Protein AF-A0AAW1PLE4-F1 (afdb_monomer_lite)

Organism: NCBI:txid706552

Structure (mmCIF, N/CA/C/O backbone):
data_AF-A0AAW1PLE4-F1
#
_entry.id   AF-A0AAW1PLE4-F1
#
loop_
_atom_site.group_PDB
_atom_site.id
_atom_site.type_symbol
_atom_site.label_atom_id
_atom_site.label_alt_id
_atom_site.label_comp_id
_atom_site.label_asym_id
_atom_site.label_entity_id
_atom_site.label_seq_id
_atom_site.pdbx_PDB_ins_code
_atom_site.Cartn_x
_atom_site.Cartn_y
_atom_site.Cartn_z
_atom_site.occupancy
_atom_site.B_iso_or_equiv
_atom_site.auth_seq_id
_atom_site.auth_comp_id
_atom_site.auth_asym_id
_atom_site.auth_atom_id
_atom_site.pdbx_PDB_model_num
ATOM 1 N N . MET A 1 1 ? -19.837 -5.670 -1.083 1.00 27.91 1 MET A N 1
ATOM 2 C CA . MET A 1 1 ? -19.516 -5.967 0.329 1.00 27.91 1 MET A CA 1
ATOM 3 C C . MET A 1 1 ? -19.414 -4.628 1.056 1.00 27.91 1 MET A C 1
ATOM 5 O O . MET A 1 1 ? -18.410 -3.944 0.921 1.00 27.91 1 MET A O 1
ATOM 9 N N . GLU A 1 2 ? -20.512 -4.164 1.661 1.00 20.12 2 GLU A N 1
ATOM 10 C CA . GLU A 1 2 ? -20.576 -2.850 2.321 1.00 20.12 2 GLU A CA 1
ATOM 11 C C . GLU A 1 2 ? -19.836 -2.882 3.664 1.00 20.12 2 GLU A C 1
ATOM 13 O O . GLU A 1 2 ? -20.238 -3.594 4.582 1.00 20.12 2 GLU A O 1
ATOM 18 N N . ALA A 1 3 ? -18.775 -2.087 3.798 1.00 21.95 3 ALA A N 1
ATOM 19 C CA . ALA A 1 3 ? -18.146 -1.829 5.086 1.00 21.95 3 ALA A CA 1
ATOM 20 C C . ALA A 1 3 ? -19.035 -0.869 5.896 1.00 21.95 3 ALA A C 1
ATOM 22 O O . ALA A 1 3 ? -19.091 0.331 5.619 1.00 21.95 3 ALA A O 1
ATOM 23 N N . ARG A 1 4 ? -19.755 -1.391 6.895 1.00 21.06 4 ARG A N 1
ATOM 24 C CA . ARG A 1 4 ? -20.537 -0.575 7.836 1.00 21.06 4 ARG A CA 1
ATOM 25 C C . ARG A 1 4 ? -19.616 0.022 8.898 1.00 21.06 4 ARG A C 1
ATOM 27 O O . ARG A 1 4 ? -19.254 -0.634 9.871 1.00 21.06 4 ARG A O 1
ATOM 34 N N . LEU A 1 5 ? -19.268 1.295 8.732 1.00 28.80 5 LEU A N 1
ATOM 35 C CA . LEU A 1 5 ? -18.570 2.075 9.750 1.00 28.80 5 LEU A CA 1
ATOM 36 C C . LEU A 1 5 ? -19.570 2.472 10.854 1.00 28.80 5 LEU A C 1
ATOM 38 O O . LEU A 1 5 ? -20.427 3.331 10.660 1.00 28.80 5 LEU A O 1
ATOM 42 N N . CYS A 1 6 ? -19.503 1.815 12.014 1.00 23.98 6 CYS A N 1
ATOM 43 C CA . CYS A 1 6 ? -20.346 2.136 13.169 1.00 23.98 6 CYS A CA 1
ATOM 44 C C . CYS A 1 6 ? -19.826 3.409 13.864 1.00 23.98 6 CYS A C 1
ATOM 46 O O . CYS A 1 6 ? -18.932 3.353 14.708 1.00 23.98 6 CYS A O 1
ATOM 48 N N . CYS A 1 7 ? -20.368 4.569 13.490 1.00 28.14 7 CYS A N 1
ATOM 49 C CA . CYS A 1 7 ? -20.088 5.855 14.129 1.00 28.14 7 CYS A CA 1
ATOM 50 C C . CYS A 1 7 ? -20.817 5.949 15.481 1.00 28.14 7 CYS A C 1
ATOM 52 O O . CYS A 1 7 ? -22.035 6.107 15.516 1.00 28.14 7 CYS A O 1
ATOM 54 N N . ARG A 1 8 ? -20.089 5.885 16.602 1.00 28.03 8 ARG A N 1
ATOM 55 C CA . ARG A 1 8 ? -20.586 6.364 17.904 1.00 28.03 8 ARG A CA 1
ATOM 56 C C . ARG A 1 8 ? -19.949 7.723 18.199 1.00 28.03 8 ARG A C 1
ATOM 58 O O . ARG A 1 8 ? -18.732 7.807 18.326 1.00 28.03 8 ARG A O 1
ATOM 65 N N . SER A 1 9 ? -20.772 8.767 18.265 1.00 29.41 9 SER A N 1
ATOM 66 C CA . SER A 1 9 ? -20.378 10.145 18.594 1.00 29.41 9 SER A CA 1
ATOM 67 C C . SER A 1 9 ? -19.861 10.264 20.037 1.00 29.41 9 SER A C 1
ATOM 69 O O . SER A 1 9 ? -20.463 9.640 20.914 1.00 29.41 9 SER A O 1
ATOM 71 N N . PRO A 1 10 ? -18.833 11.084 20.336 1.00 37.97 10 PRO A N 1
ATOM 72 C CA . PRO A 1 10 ? -18.504 11.444 21.708 1.00 37.97 10 PRO A CA 1
ATOM 73 C C . PRO A 1 10 ? -19.219 12.735 22.145 1.00 37.97 10 PRO A C 1
ATOM 75 O O . PRO A 1 10 ? -19.424 13.669 21.369 1.00 37.97 10 PRO A O 1
ATOM 78 N N . GLU A 1 11 ? -19.633 12.750 23.410 1.00 37.38 11 GLU A N 1
ATOM 79 C CA . GLU A 1 11 ? -20.350 13.827 24.096 1.00 37.38 11 GLU A CA 1
ATOM 80 C C . GLU A 1 11 ? -19.559 15.147 24.165 1.00 37.38 11 GLU A C 1
ATOM 82 O O . GLU A 1 11 ? -18.360 15.177 24.441 1.00 37.38 11 GLU A O 1
ATOM 87 N N . ARG A 1 12 ? -20.278 16.265 23.986 1.00 35.25 12 ARG A N 1
ATOM 88 C CA . ARG A 1 12 ? -19.790 17.643 24.169 1.00 35.25 12 ARG A CA 1
ATOM 89 C C . ARG A 1 12 ? -19.273 17.875 25.597 1.00 35.25 12 ARG A C 1
ATOM 91 O O . ARG A 1 12 ? -20.051 17.783 26.546 1.00 35.25 12 ARG A O 1
ATOM 98 N N . ARG A 1 13 ? -18.039 18.372 25.748 1.00 34.81 13 ARG A N 1
ATOM 99 C CA . ARG A 1 13 ? -17.618 19.161 26.925 1.00 34.81 13 ARG A CA 1
ATOM 100 C C . ARG A 1 13 ? -17.331 20.611 26.527 1.00 34.81 13 ARG A C 1
ATOM 102 O O . ARG A 1 13 ? -16.750 20.877 25.483 1.00 34.81 13 ARG A O 1
ATOM 109 N N . ARG A 1 14 ? -17.833 21.5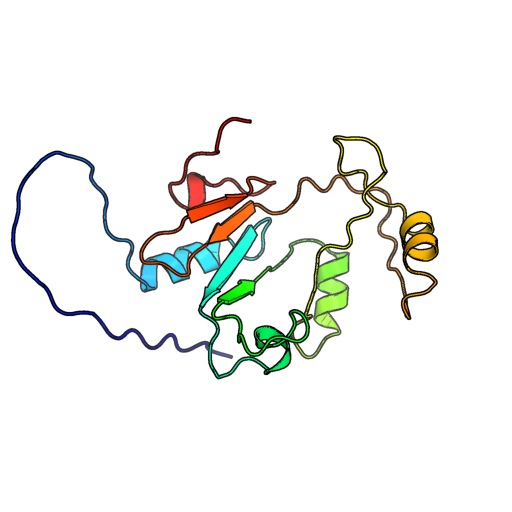40 27.347 1.00 39.62 14 ARG A N 1
ATOM 110 C CA . ARG A 1 14 ? -17.796 23.002 27.167 1.00 39.62 14 ARG A CA 1
ATOM 111 C C . ARG A 1 14 ? -16.499 23.604 27.730 1.00 39.62 14 ARG A C 1
ATOM 113 O O . ARG A 1 14 ? -16.110 23.223 28.828 1.00 39.62 14 ARG A O 1
ATOM 120 N N . GLY A 1 15 ? -15.987 24.650 27.069 1.00 32.84 15 GLY A N 1
ATOM 121 C CA . GLY A 1 15 ? -15.371 25.821 27.722 1.00 32.84 15 GLY A CA 1
ATOM 122 C C . GLY A 1 15 ? -13.911 26.148 27.367 1.00 32.84 15 GLY A C 1
ATOM 123 O O . GLY A 1 15 ? -13.027 25.360 27.674 1.00 32.84 15 GLY A O 1
ATOM 124 N N . GLY A 1 16 ? -13.674 27.358 26.826 1.00 30.72 16 GLY A N 1
ATOM 125 C CA . GL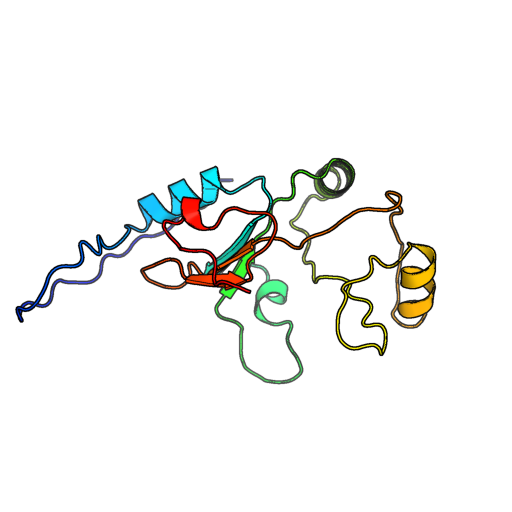Y A 1 16 ? -12.366 28.047 26.819 1.00 30.72 16 GLY A CA 1
ATOM 126 C C . GLY A 1 16 ? -11.982 28.729 25.493 1.00 30.72 16 GLY A C 1
ATOM 127 O O . GLY A 1 16 ? -11.646 28.050 24.535 1.00 30.72 16 GLY A O 1
ATOM 128 N N . HIS A 1 17 ? -12.031 30.067 25.430 1.00 35.69 17 HIS A N 1
ATOM 129 C CA . HIS A 1 17 ? -11.585 30.903 24.297 1.00 35.69 17 HIS A CA 1
ATOM 130 C C . HIS A 1 17 ? -10.048 30.956 24.168 1.00 35.69 17 HIS A C 1
ATOM 132 O O . HIS A 1 17 ? -9.403 31.177 25.189 1.00 35.69 17 HIS A O 1
ATOM 138 N N . HIS A 1 18 ? -9.498 30.903 22.941 1.00 32.78 18 HIS A N 1
ATOM 139 C CA . HIS A 1 18 ? -8.669 31.956 22.299 1.00 32.78 18 HIS A CA 1
ATOM 140 C C . HIS A 1 18 ? -8.131 31.517 20.911 1.00 32.78 18 HIS A C 1
ATOM 142 O O . HIS A 1 18 ? -7.550 30.448 20.772 1.00 32.78 18 HIS A O 1
ATOM 148 N N . SER A 1 19 ? -8.242 32.438 19.942 1.00 32.44 19 SER A N 1
ATOM 149 C CA . SER A 1 19 ? -7.495 32.573 18.672 1.00 32.44 19 SER A CA 1
ATOM 150 C C . SER A 1 19 ? -7.829 31.678 17.459 1.00 32.44 19 SER A C 1
ATOM 152 O O . SER A 1 19 ? -7.847 30.453 17.508 1.00 32.44 19 SER A O 1
ATOM 154 N N . ASN A 1 20 ? -8.050 32.359 16.328 1.00 34.06 20 ASN A N 1
ATOM 155 C CA . ASN A 1 20 ? -8.414 31.850 15.007 1.00 34.06 20 ASN A CA 1
ATOM 156 C C . ASN A 1 20 ? -7.380 30.876 14.415 1.00 34.06 20 ASN A C 1
ATOM 158 O O . ASN A 1 20 ? -6.338 31.294 13.914 1.00 34.06 20 ASN A O 1
ATOM 162 N N . ARG A 1 21 ? -7.763 29.604 14.301 1.00 36.75 21 ARG A N 1
ATOM 163 C CA . ARG A 1 21 ? -7.616 28.827 13.062 1.00 36.75 21 ARG A CA 1
ATOM 164 C C . ARG A 1 21 ? -8.924 28.076 12.865 1.00 36.75 21 ARG A C 1
ATOM 166 O O . ARG A 1 21 ? -9.398 27.425 13.791 1.00 36.75 21 ARG A O 1
ATOM 173 N N . HIS A 1 22 ? -9.525 28.194 11.685 1.00 34.88 22 HIS A N 1
ATOM 174 C CA . HIS A 1 22 ? -10.688 27.404 11.284 1.00 34.88 22 HIS A CA 1
ATOM 175 C C . HIS A 1 22 ? -10.283 25.926 11.131 1.00 34.88 22 HIS A C 1
ATOM 177 O O . HIS A 1 22 ? -10.199 25.400 10.027 1.00 34.88 22 HIS A O 1
ATOM 183 N N . ILE A 1 23 ? -10.003 25.252 12.245 1.00 40.22 23 ILE A N 1
ATOM 184 C CA . ILE A 1 23 ? -9.818 23.806 12.306 1.00 40.22 23 ILE A CA 1
ATOM 185 C C . ILE A 1 23 ? -11.224 23.224 12.419 1.00 40.22 23 ILE A C 1
ATOM 187 O O . ILE A 1 23 ? -11.800 23.082 13.497 1.00 40.22 23 ILE A O 1
ATOM 191 N N . SER A 1 24 ? -11.847 23.024 11.259 1.00 40.53 24 SER A N 1
ATOM 192 C CA . SER A 1 24 ? -13.101 22.279 11.193 1.00 40.53 24 SER A CA 1
ATOM 193 C C . SER A 1 24 ? -12.778 20.806 11.423 1.00 40.53 24 SER A C 1
ATOM 195 O O . SER A 1 24 ? -12.177 20.174 10.560 1.00 40.53 24 SER A O 1
ATOM 197 N N . CYS A 1 25 ? -13.153 20.288 12.596 1.00 41.09 25 CYS A N 1
ATOM 198 C CA . CYS A 1 25 ? -13.109 18.861 12.906 1.00 41.09 25 CYS A CA 1
ATOM 199 C C . CYS A 1 25 ? -13.770 18.094 11.748 1.00 41.09 25 CYS A C 1
ATOM 201 O O . CYS A 1 25 ? -14.951 18.304 11.450 1.00 41.09 25 CYS A O 1
ATOM 203 N N . ILE A 1 26 ? -12.986 17.279 11.038 1.00 59.66 26 ILE A N 1
ATOM 204 C CA . ILE A 1 26 ? -13.459 16.529 9.875 1.00 59.66 26 ILE A CA 1
ATOM 205 C C . ILE A 1 26 ? -14.291 15.361 10.403 1.00 59.66 26 ILE A C 1
ATOM 207 O O . ILE A 1 26 ? -13.818 14.550 11.196 1.00 59.66 26 ILE A O 1
ATOM 211 N N . SER A 1 27 ? -15.555 15.269 9.990 1.00 67.62 27 SER A N 1
ATOM 212 C CA . SER A 1 27 ? -16.406 14.174 10.452 1.00 67.62 27 SER A CA 1
ATOM 213 C C . SER A 1 27 ? -15.925 12.828 9.891 1.00 67.62 27 SER A C 1
ATOM 215 O O . SER A 1 27 ? -15.298 12.753 8.832 1.00 67.62 27 SER A O 1
ATOM 217 N N . SER A 1 28 ? -16.277 11.721 10.546 1.00 69.19 28 SER A N 1
ATOM 218 C CA . SER A 1 28 ? -15.952 10.376 10.046 1.00 69.19 28 SER A CA 1
ATOM 219 C C . SER A 1 28 ? -16.538 10.083 8.655 1.00 69.19 28 SER A C 1
ATOM 221 O O . SER A 1 28 ? -15.938 9.342 7.876 1.00 69.19 28 SER A O 1
ATOM 223 N N . ALA A 1 29 ? -17.681 10.689 8.312 1.00 71.50 29 ALA A N 1
ATOM 224 C CA . ALA A 1 29 ? -18.276 10.599 6.979 1.00 71.50 29 ALA A CA 1
ATOM 225 C C . ALA A 1 29 ? -17.438 11.345 5.926 1.00 71.50 29 ALA A C 1
ATOM 227 O O . ALA A 1 29 ? -17.305 10.880 4.794 1.00 71.50 29 ALA A O 1
ATOM 228 N N . ASP A 1 30 ? -16.830 12.470 6.297 1.00 80.88 30 ASP A N 1
ATOM 229 C CA . ASP A 1 30 ? -15.944 13.242 5.422 1.00 80.88 30 ASP A CA 1
ATOM 230 C C . ASP A 1 30 ? -14.627 12.508 5.177 1.00 80.88 30 ASP A C 1
ATOM 232 O O . ASP A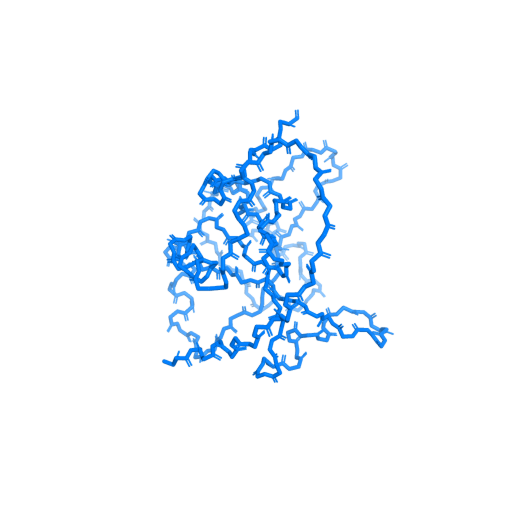 1 30 ? -14.182 12.424 4.034 1.00 80.88 30 ASP A O 1
ATOM 236 N N . LEU A 1 31 ? -14.058 11.887 6.215 1.00 82.25 31 LEU A N 1
ATOM 237 C CA . LEU A 1 31 ? -12.880 11.025 6.091 1.00 82.25 31 LEU A CA 1
ATOM 238 C C . LEU A 1 31 ? -13.135 9.848 5.143 1.00 82.25 31 LEU A C 1
ATOM 240 O O . LEU A 1 31 ? -12.300 9.548 4.294 1.00 82.25 31 LEU A O 1
ATOM 244 N N . PHE A 1 32 ? -14.306 9.212 5.231 1.00 84.19 32 PHE A N 1
ATOM 245 C CA . PHE A 1 32 ? -14.678 8.147 4.299 1.00 84.19 32 PHE A CA 1
ATOM 246 C C . PHE A 1 32 ? -14.786 8.651 2.852 1.00 84.19 32 PHE A C 1
ATOM 248 O O . PHE A 1 32 ? -14.308 7.988 1.929 1.00 84.19 32 PHE A O 1
ATOM 255 N N . ARG A 1 33 ? -15.373 9.838 2.638 1.00 87.31 33 ARG A N 1
ATOM 256 C CA . ARG A 1 33 ? -15.448 10.463 1.307 1.00 87.31 33 ARG A CA 1
ATOM 257 C C . ARG A 1 33 ? -14.061 10.758 0.740 1.00 87.31 33 ARG A C 1
ATOM 259 O O . ARG A 1 33 ? -13.812 10.412 -0.412 1.00 87.31 33 ARG A O 1
ATOM 266 N N . LEU A 1 34 ? -13.164 11.320 1.549 1.00 87.69 34 LEU A N 1
ATOM 267 C CA . LEU A 1 34 ? -11.775 11.579 1.162 1.00 87.69 34 LEU A CA 1
ATOM 268 C C . LEU A 1 34 ? -11.038 10.283 0.814 1.00 87.69 34 LEU A C 1
ATOM 270 O O . LEU A 1 34 ? -10.423 10.191 -0.245 1.00 87.69 34 LEU A O 1
ATOM 274 N N . ALA A 1 35 ? -11.169 9.243 1.641 1.00 88.62 35 ALA A N 1
ATOM 275 C CA . ALA A 1 35 ? -10.561 7.940 1.378 1.00 88.62 35 ALA A CA 1
ATOM 276 C C . ALA A 1 35 ? -11.043 7.332 0.048 1.00 88.62 35 ALA A C 1
ATOM 278 O O . ALA A 1 35 ? -10.240 6.814 -0.726 1.00 88.62 35 ALA A O 1
ATOM 279 N N . ARG A 1 36 ? -12.344 7.441 -0.251 1.00 89.56 36 ARG A N 1
ATOM 280 C CA . ARG A 1 36 ? -12.935 6.973 -1.515 1.00 89.56 36 ARG A CA 1
ATOM 281 C C . ARG A 1 36 ? -12.506 7.804 -2.729 1.00 89.56 36 ARG A C 1
ATOM 283 O O . ARG A 1 36 ? -12.531 7.290 -3.837 1.00 89.56 36 ARG A O 1
ATOM 290 N N . GLN A 1 37 ? -12.147 9.072 -2.549 1.00 90.25 37 GLN A N 1
ATOM 291 C CA . GLN A 1 37 ? -11.602 9.906 -3.626 1.00 90.25 37 GLN A CA 1
ATOM 292 C C . GLN A 1 37 ? -10.114 9.629 -3.867 1.00 90.25 37 GLN A C 1
ATOM 294 O O . GLN A 1 37 ? -9.662 9.652 -5.010 1.00 90.25 37 GLN A O 1
ATOM 299 N N . ALA A 1 38 ? -9.367 9.334 -2.803 1.00 90.62 38 ALA A N 1
ATOM 300 C CA . ALA A 1 38 ? -7.945 9.011 -2.865 1.00 90.62 38 ALA A CA 1
ATOM 301 C C . ALA A 1 38 ? -7.664 7.613 -3.447 1.00 90.62 38 ALA A C 1
ATOM 303 O O . ALA A 1 38 ? -6.577 7.371 -3.976 1.00 90.62 38 ALA A O 1
ATOM 304 N N . LEU A 1 39 ? -8.622 6.684 -3.337 1.00 90.50 39 LEU A N 1
ATOM 305 C CA . LEU A 1 39 ? -8.500 5.297 -3.786 1.00 90.50 39 LEU A CA 1
ATOM 306 C C . LEU A 1 39 ? -9.476 4.990 -4.941 1.00 90.50 39 LEU A C 1
ATOM 308 O O . LEU A 1 39 ? -10.665 5.266 -4.802 1.00 90.50 39 LEU A O 1
ATOM 312 N N . PRO A 1 40 ? -9.034 4.357 -6.048 1.00 90.94 40 PRO A N 1
ATOM 313 C CA . PRO A 1 40 ? -7.664 3.937 -6.353 1.00 90.94 40 PRO A CA 1
ATOM 314 C C . PRO A 1 40 ? -6.711 5.124 -6.532 1.00 90.94 40 PRO A C 1
ATOM 316 O O . PRO A 1 40 ? -7.122 6.182 -7.010 1.00 90.94 40 PRO A O 1
ATOM 319 N N . GLY A 1 41 ? -5.425 4.955 -6.221 1.00 89.50 41 GLY A N 1
ATOM 320 C CA . GLY A 1 41 ? -4.462 6.045 -6.366 1.00 89.50 41 GLY A CA 1
ATOM 321 C C . GLY A 1 41 ? -3.108 5.840 -5.682 1.00 89.50 41 GLY A C 1
ATOM 322 O O . GLY A 1 41 ? -2.828 4.769 -5.136 1.00 89.50 41 GLY A O 1
ATOM 323 N N . PRO A 1 42 ? -2.245 6.870 -5.720 1.00 91.94 42 PRO A N 1
ATOM 324 C CA . PRO A 1 42 ? -0.901 6.862 -5.140 1.00 91.94 42 PRO A CA 1
ATOM 325 C C . PRO A 1 42 ? -0.899 7.085 -3.615 1.00 91.94 42 PRO A C 1
ATOM 327 O O . PRO A 1 42 ? 0.027 7.686 -3.076 1.00 91.94 42 PRO A O 1
ATOM 330 N N . PHE A 1 43 ? -1.917 6.593 -2.907 1.00 92.94 43 PHE A N 1
ATOM 331 C CA . PHE A 1 43 ? -2.073 6.778 -1.466 1.00 92.94 43 PHE A CA 1
ATOM 332 C C . PHE A 1 43 ? -2.038 5.446 -0.715 1.00 92.94 43 PHE A C 1
ATOM 334 O O . PHE A 1 43 ? -2.549 4.428 -1.187 1.00 92.94 43 PHE A O 1
ATOM 341 N N . THR A 1 44 ? -1.459 5.479 0.482 1.00 93.06 44 THR A N 1
ATOM 342 C CA . THR A 1 44 ? -1.616 4.451 1.512 1.00 93.06 44 THR A CA 1
ATOM 343 C C . THR A 1 44 ? -2.283 5.098 2.720 1.00 93.06 44 THR A C 1
ATOM 345 O O . THR A 1 44 ? -1.740 6.038 3.296 1.00 93.06 44 THR A O 1
ATOM 348 N N . LEU A 1 45 ? -3.449 4.597 3.118 1.00 93.69 45 LEU A N 1
ATOM 349 C CA . LEU A 1 45 ? -4.224 5.139 4.234 1.00 93.69 45 LEU A CA 1
ATOM 350 C C . LEU A 1 45 ? -4.072 4.232 5.454 1.00 93.69 45 LEU A C 1
ATOM 352 O O . LEU A 1 45 ? -4.381 3.043 5.376 1.00 93.69 45 LEU A O 1
ATOM 356 N N . ILE A 1 46 ? -3.603 4.769 6.578 1.00 91.69 46 ILE A N 1
ATOM 357 C CA . ILE A 1 46 ? -3.545 4.033 7.845 1.00 91.69 46 ILE A CA 1
ATOM 358 C C . ILE A 1 46 ? -4.882 4.225 8.555 1.00 91.69 46 ILE A C 1
ATOM 360 O O . ILE A 1 46 ? -5.251 5.335 8.928 1.00 91.69 46 ILE A O 1
ATOM 364 N N . LEU A 1 47 ? -5.616 3.131 8.737 1.00 90.19 47 LEU A N 1
ATOM 365 C CA . LEU A 1 47 ? -6.935 3.110 9.363 1.00 90.19 47 LEU A CA 1
ATOM 366 C C . LEU A 1 47 ? -6.906 2.287 10.647 1.00 90.19 47 LEU A C 1
ATOM 368 O O . LEU A 1 47 ? -6.045 1.426 10.835 1.00 90.19 47 LEU A O 1
ATOM 372 N N . ARG A 1 48 ? -7.877 2.512 11.539 1.00 87.25 48 ARG A N 1
ATOM 373 C CA . ARG A 1 48 ? -8.057 1.649 12.715 1.00 87.25 48 ARG A CA 1
ATOM 374 C C . ARG A 1 48 ? -8.458 0.245 12.269 1.00 87.25 48 ARG A C 1
ATOM 376 O O . ARG A 1 48 ? -9.358 0.078 11.451 1.00 87.25 48 ARG A O 1
ATOM 383 N N . ALA A 1 49 ? -7.802 -0.762 12.836 1.00 83.31 49 ALA A N 1
ATOM 384 C CA . ALA A 1 49 ? -8.093 -2.151 12.522 1.00 83.31 49 ALA A CA 1
ATOM 385 C C . ALA A 1 49 ? -9.465 -2.556 13.091 1.00 83.31 49 ALA A C 1
ATOM 387 O O . ALA A 1 49 ? -9.741 -2.367 14.280 1.00 83.31 49 ALA A O 1
ATOM 388 N N . SER A 1 50 ? -10.315 -3.129 12.237 1.00 81.88 50 SER A N 1
ATOM 389 C CA . SER A 1 50 ? -11.570 -3.769 12.643 1.00 81.88 50 SER A CA 1
ATOM 390 C C . SER A 1 50 ? -11.302 -5.167 13.208 1.00 81.88 50 SER A C 1
ATOM 392 O O . SER A 1 50 ? -10.333 -5.824 12.832 1.00 81.88 50 SER A O 1
ATOM 394 N N . LYS A 1 51 ? -12.201 -5.657 14.070 1.00 76.44 51 LYS A N 1
ATOM 395 C CA . LYS A 1 51 ? -12.199 -7.057 14.533 1.00 76.44 51 LYS A CA 1
ATOM 396 C C . LYS A 1 51 ? -12.532 -8.058 13.419 1.00 76.44 51 LYS A C 1
ATOM 398 O O . LYS A 1 51 ? -12.295 -9.245 13.600 1.00 76.44 51 LYS A O 1
ATOM 403 N N . GLU A 1 52 ? -13.092 -7.584 12.309 1.00 80.12 52 GLU A N 1
ATOM 404 C CA . GLU A 1 52 ? -13.424 -8.391 11.128 1.00 80.12 52 GLU A CA 1
ATOM 405 C C . GLU A 1 52 ? -12.197 -8.709 10.266 1.00 80.12 52 GLU A C 1
ATOM 407 O O . GLU A 1 52 ? -12.258 -9.587 9.409 1.00 80.12 52 GLU A O 1
ATOM 412 N N . LEU A 1 53 ? -11.075 -8.011 10.480 1.00 77.81 53 LEU A N 1
ATOM 413 C CA . LEU A 1 53 ? -9.846 -8.302 9.754 1.00 77.81 53 LEU A CA 1
ATOM 414 C C . LEU A 1 53 ? -9.246 -9.637 10.222 1.00 77.81 53 LEU A C 1
ATOM 416 O O . LEU A 1 53 ? -9.268 -9.933 11.422 1.00 77.81 53 LEU A O 1
ATOM 420 N N . PRO A 1 54 ? -8.647 -10.421 9.306 1.00 77.31 54 PRO A N 1
ATOM 421 C CA . PRO A 1 54 ? -7.889 -11.606 9.676 1.00 77.31 54 PRO A CA 1
ATOM 422 C C . PRO A 1 54 ? -6.824 -11.268 10.721 1.00 77.31 54 PRO A C 1
ATOM 424 O O . PRO A 1 54 ? -6.152 -10.237 10.632 1.00 77.31 54 PRO A O 1
ATOM 427 N N . LYS A 1 55 ? -6.639 -12.159 11.701 1.00 75.50 55 LYS A N 1
ATOM 428 C CA . LYS A 1 55 ? -5.666 -11.974 12.793 1.00 75.50 55 LYS A CA 1
ATOM 429 C C . LYS A 1 55 ? -4.258 -11.694 12.264 1.00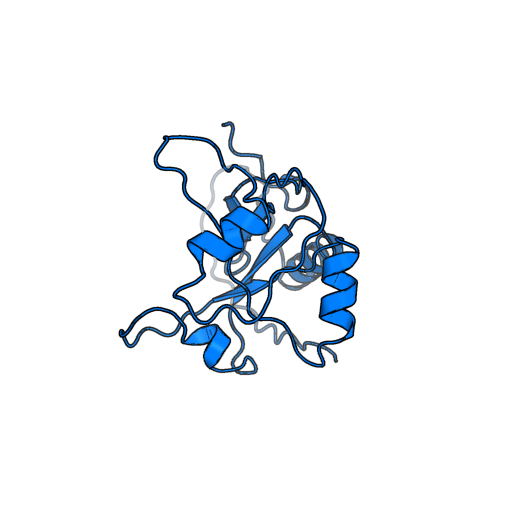 75.50 55 LYS A C 1
ATOM 431 O O . LYS A 1 55 ? -3.545 -10.868 12.821 1.00 75.50 55 LYS A O 1
ATOM 436 N N . GLN A 1 56 ? -3.903 -12.302 11.132 1.00 76.44 56 GLN A N 1
ATOM 437 C CA . GLN A 1 56 ? -2.639 -12.081 10.435 1.00 76.44 56 GLN A CA 1
ATOM 438 C C . GLN A 1 56 ? -2.384 -10.588 10.166 1.00 76.44 56 GLN A C 1
ATOM 440 O O . GLN A 1 56 ? -1.295 -10.099 10.431 1.00 76.44 56 GLN A O 1
ATOM 445 N N . CYS A 1 57 ? -3.387 -9.812 9.748 1.00 71.75 57 CYS A N 1
ATOM 446 C CA . CYS A 1 57 ? -3.218 -8.379 9.478 1.00 71.75 57 CYS A CA 1
ATOM 447 C C . CYS A 1 57 ? -2.883 -7.549 10.735 1.00 71.75 57 CYS A C 1
ATOM 449 O O . CYS A 1 57 ? -2.375 -6.436 10.626 1.00 71.75 57 CYS A O 1
ATOM 451 N N . ILE A 1 58 ? -3.181 -8.078 11.923 1.00 71.12 58 ILE A N 1
ATOM 452 C CA . ILE A 1 58 ? -3.107 -7.392 13.220 1.00 71.12 58 ILE A CA 1
ATOM 453 C C . ILE A 1 58 ? -1.886 -7.868 14.033 1.00 71.12 58 ILE A C 1
ATOM 455 O O . ILE A 1 58 ? -1.321 -7.096 14.814 1.00 71.12 58 ILE A O 1
ATOM 459 N N . ASP A 1 59 ? -1.449 -9.112 13.819 1.00 65.62 59 ASP A N 1
ATOM 460 C CA . ASP A 1 59 ? -0.504 -9.822 14.690 1.00 65.62 59 ASP A CA 1
ATOM 461 C C . ASP A 1 59 ? 0.941 -9.923 14.123 1.00 65.62 59 ASP A C 1
ATOM 463 O O . ASP A 1 59 ? 1.837 -10.408 14.808 1.00 65.62 59 ASP A O 1
ATOM 467 N N . LEU A 1 60 ? 1.217 -9.437 12.904 1.00 55.94 60 LEU A N 1
ATOM 468 C CA . LEU A 1 60 ? 2.466 -9.704 12.153 1.00 55.94 60 LEU A CA 1
ATOM 469 C C . LEU A 1 60 ? 3.707 -8.819 12.456 1.00 55.94 60 LEU A C 1
ATOM 471 O O . LEU A 1 60 ? 4.494 -8.541 11.556 1.00 55.94 60 LEU A O 1
ATOM 475 N N . VAL A 1 61 ? 3.968 -8.401 13.702 1.00 49.06 61 VAL A N 1
ATOM 476 C CA . VAL A 1 61 ? 5.323 -7.915 14.076 1.00 49.06 61 VAL A CA 1
ATOM 477 C C . VAL A 1 61 ? 5.847 -8.628 15.325 1.00 49.06 61 VAL A C 1
ATOM 479 O O . VAL A 1 61 ? 5.402 -8.366 16.438 1.00 49.06 61 VAL A O 1
ATOM 482 N N . SER A 1 62 ? 6.833 -9.502 15.085 1.00 42.81 62 SER A N 1
ATOM 483 C CA . SER A 1 62 ? 7.893 -10.009 15.973 1.00 42.81 62 SER A CA 1
ATOM 484 C C . SER A 1 62 ? 7.546 -10.278 17.436 1.00 42.81 62 SER A C 1
ATOM 486 O O . SER A 1 62 ? 7.733 -9.404 18.279 1.00 42.81 62 SER A O 1
ATOM 488 N N . GLY A 1 63 ? 7.181 -11.526 17.758 1.00 50.19 63 GLY A N 1
ATOM 489 C CA . GLY A 1 63 ? 7.520 -12.187 19.034 1.00 50.19 63 GLY A CA 1
ATOM 490 C C . GLY A 1 63 ? 7.111 -11.499 20.347 1.00 50.19 63 GLY A C 1
ATOM 491 O O . GLY A 1 63 ? 7.542 -11.922 21.416 1.00 50.19 63 GLY A O 1
ATOM 492 N N . LYS A 1 64 ? 6.300 -10.440 20.302 1.00 46.94 64 LYS A N 1
ATOM 493 C CA . LYS A 1 64 ? 5.857 -9.652 21.453 1.00 46.94 64 LYS A CA 1
ATOM 494 C C . LYS A 1 64 ? 4.348 -9.500 21.390 1.00 46.94 64 LYS A C 1
ATOM 496 O O . LYS A 1 64 ? 3.789 -9.142 20.360 1.00 46.94 64 LYS A O 1
ATOM 501 N N . SER A 1 65 ? 3.704 -9.720 22.532 1.00 48.88 65 SER A N 1
ATOM 502 C CA . SER A 1 65 ? 2.258 -9.669 22.787 1.00 48.88 65 SER A CA 1
ATOM 503 C C . SER A 1 65 ? 1.604 -8.285 22.587 1.00 48.88 65 SER A C 1
ATOM 505 O O . SER A 1 65 ? 0.834 -7.839 23.438 1.00 48.88 65 SER A O 1
ATOM 507 N N . LYS A 1 66 ? 1.894 -7.558 21.502 1.00 54.31 66 LYS A N 1
ATOM 508 C CA . LYS A 1 66 ? 1.267 -6.269 21.177 1.00 54.31 66 LYS A CA 1
ATOM 509 C C . LYS A 1 66 ? 0.593 -6.330 19.808 1.00 54.31 66 LYS A C 1
ATOM 511 O O . LYS A 1 66 ? 1.225 -6.135 18.778 1.00 54.31 66 LYS A O 1
ATOM 516 N N . LYS A 1 67 ? -0.724 -6.547 19.833 1.00 59.47 67 LYS A N 1
ATOM 517 C CA . LYS A 1 67 ? -1.612 -6.446 18.665 1.00 59.47 67 LYS A CA 1
ATOM 518 C C . LYS A 1 67 ? -1.534 -5.039 18.069 1.00 59.47 67 LYS A C 1
ATOM 520 O O . LYS A 1 67 ? -1.720 -4.060 18.802 1.00 59.47 67 LYS A O 1
ATOM 525 N N . ARG A 1 68 ? -1.291 -4.914 16.760 1.00 65.44 68 ARG A N 1
ATOM 526 C CA . ARG A 1 68 ? -1.356 -3.614 16.069 1.00 65.44 68 ARG A CA 1
ATOM 527 C C . ARG A 1 68 ? -2.805 -3.128 16.078 1.00 65.44 68 ARG A C 1
ATOM 529 O O . ARG A 1 68 ? -3.729 -3.899 15.873 1.00 65.44 68 ARG A O 1
ATOM 536 N N . ARG A 1 69 ? -3.033 -1.842 16.348 1.00 77.88 69 ARG A N 1
ATOM 537 C CA . ARG A 1 69 ? -4.395 -1.263 16.394 1.00 77.88 69 ARG A CA 1
ATOM 538 C C . ARG A 1 69 ? -4.803 -0.605 15.072 1.00 77.88 69 ARG A C 1
ATOM 540 O O . ARG A 1 69 ? -5.908 -0.075 14.973 1.00 77.88 69 ARG A O 1
ATOM 547 N N . SER A 1 70 ? -3.924 -0.640 14.074 1.00 86.25 70 SER A N 1
ATOM 548 C CA . SER A 1 70 ? -4.105 -0.007 12.773 1.00 86.25 70 SER A CA 1
ATOM 549 C C . SER A 1 70 ? -3.577 -0.876 11.633 1.00 86.25 70 SER A C 1
ATOM 551 O O . SER A 1 70 ? -2.737 -1.753 11.844 1.00 86.25 70 SER A O 1
ATOM 553 N N . VAL A 1 71 ? -4.092 -0.627 10.431 1.00 87.31 71 VAL A N 1
ATOM 554 C CA . VAL A 1 71 ? -3.732 -1.306 9.184 1.00 87.31 71 VAL A CA 1
ATOM 555 C C . VAL A 1 71 ? -3.555 -0.271 8.074 1.00 87.31 71 VAL A C 1
ATOM 557 O O . VAL A 1 71 ? -4.312 0.694 8.001 1.00 87.31 71 VAL A O 1
ATOM 560 N N . GLY A 1 72 ? -2.550 -0.462 7.219 1.00 89.31 72 GLY A N 1
ATOM 561 C CA . GLY A 1 72 ? -2.378 0.332 6.004 1.00 89.31 72 GLY A CA 1
ATOM 562 C C . GLY A 1 72 ? -3.179 -0.272 4.853 1.00 89.31 72 GLY A C 1
ATOM 563 O O . GLY A 1 72 ? -3.036 -1.459 4.571 1.00 89.31 72 GLY A O 1
ATOM 564 N N . ILE A 1 73 ? -4.001 0.532 4.184 1.00 90.38 73 ILE A N 1
ATOM 565 C CA . ILE A 1 73 ? -4.771 0.139 3.001 1.00 90.38 73 ILE A CA 1
ATOM 566 C C . ILE A 1 73 ? -4.248 0.899 1.786 1.00 90.38 73 ILE A C 1
ATOM 568 O O . ILE A 1 73 ? -4.059 2.115 1.835 1.00 90.38 73 ILE A O 1
ATOM 572 N N . ARG A 1 74 ? -4.038 0.180 0.682 1.00 91.00 74 ARG A N 1
ATOM 573 C CA . ARG A 1 74 ? -3.602 0.728 -0.606 1.00 91.00 74 ARG A CA 1
ATOM 574 C C . ARG A 1 74 ? -4.414 0.097 -1.734 1.00 91.00 74 ARG A C 1
ATOM 576 O O . ARG A 1 74 ? -4.630 -1.109 -1.728 1.00 91.00 74 ARG A O 1
ATOM 583 N N . MET A 1 75 ? -4.806 0.906 -2.719 1.00 91.81 75 MET A N 1
ATOM 584 C CA . MET A 1 75 ? -5.482 0.452 -3.940 1.00 91.81 75 MET A CA 1
ATOM 585 C C . MET A 1 75 ? -4.745 1.024 -5.168 1.00 91.81 75 MET A C 1
ATOM 587 O O . MET A 1 75 ? -5.040 2.138 -5.605 1.00 91.81 75 MET A O 1
ATOM 591 N N . PRO A 1 76 ? -3.711 0.327 -5.673 1.00 89.06 76 PRO A N 1
ATOM 592 C CA . PRO A 1 76 ? -2.812 0.856 -6.700 1.00 89.06 76 PRO A CA 1
ATOM 593 C C . PRO A 1 76 ? -3.470 0.885 -8.087 1.00 89.06 76 PRO A C 1
ATOM 595 O O . PRO A 1 76 ? -4.086 -0.091 -8.483 1.00 89.06 76 PRO A O 1
ATOM 598 N N . LYS A 1 77 ? -3.270 1.949 -8.878 1.00 87.38 77 LYS A N 1
ATOM 599 C CA . LYS A 1 77 ? -3.751 2.043 -10.280 1.00 87.38 77 LYS A CA 1
ATOM 600 C C . LYS A 1 77 ? -2.879 1.299 -11.309 1.00 87.38 77 LYS A C 1
ATOM 602 O O . LYS A 1 77 ? -3.075 1.460 -12.508 1.00 87.38 77 LYS A O 1
ATOM 607 N N . HIS A 1 78 ? -1.880 0.544 -10.861 1.00 87.62 78 HIS A N 1
ATOM 608 C CA . HIS A 1 78 ? -0.929 -0.111 -11.752 1.00 87.62 78 HIS A CA 1
ATOM 609 C C . HIS A 1 78 ? -1.552 -1.351 -12.409 1.00 87.62 78 HIS A C 1
ATOM 611 O O . HIS A 1 78 ? -2.060 -2.217 -11.699 1.00 87.62 78 HIS A O 1
ATOM 617 N N . VAL A 1 79 ? -1.493 -1.440 -13.743 1.00 90.44 79 VAL A N 1
ATOM 618 C CA . VAL A 1 79 ? -2.218 -2.454 -14.534 1.00 90.44 79 VAL A CA 1
ATOM 619 C C . VAL A 1 79 ? -1.837 -3.886 -14.168 1.00 90.44 79 VAL A C 1
ATOM 621 O O . VAL A 1 79 ? -2.719 -4.714 -13.972 1.00 90.44 79 VAL A O 1
ATOM 624 N N . ILE A 1 80 ? -0.546 -4.167 -13.970 1.00 89.81 80 ILE A N 1
ATOM 625 C CA . ILE A 1 80 ? -0.082 -5.512 -13.593 1.00 89.81 80 ILE A CA 1
ATOM 626 C C . ILE A 1 80 ? -0.544 -5.848 -12.174 1.00 89.81 80 ILE A C 1
ATOM 628 O O . ILE A 1 80 ? -0.988 -6.957 -11.905 1.00 89.81 80 ILE A O 1
ATOM 632 N N . THR A 1 81 ? -0.498 -4.878 -11.257 1.00 89.06 81 THR A N 1
ATOM 633 C CA . THR A 1 81 ? -0.940 -5.106 -9.877 1.00 89.06 81 THR A CA 1
ATOM 634 C C . THR A 1 81 ? -2.444 -5.340 -9.807 1.00 89.06 81 THR A C 1
ATOM 636 O O . THR A 1 81 ? -2.877 -6.194 -9.045 1.00 89.06 81 THR A O 1
ATOM 639 N N . GLN A 1 82 ? -3.234 -4.618 -10.606 1.00 91.06 82 GLN A N 1
ATOM 640 C CA . GLN A 1 82 ? -4.670 -4.868 -10.737 1.00 91.06 82 GLN A CA 1
ATOM 641 C C . GLN A 1 82 ? -4.933 -6.260 -11.316 1.00 91.06 82 GLN A C 1
ATOM 643 O O . GLN A 1 82 ? -5.674 -7.014 -10.705 1.00 91.06 82 GLN A O 1
ATOM 648 N N . ALA A 1 83 ? -4.234 -6.658 -12.384 1.00 92.50 83 ALA A N 1
ATOM 649 C CA . ALA A 1 83 ? -4.376 -7.995 -12.961 1.00 92.50 83 ALA A CA 1
ATOM 650 C C . ALA A 1 83 ? -4.066 -9.118 -11.954 1.00 92.50 83 ALA A C 1
ATOM 652 O O . ALA A 1 83 ? -4.777 -10.117 -11.910 1.00 92.50 83 ALA A O 1
ATOM 653 N N . VAL A 1 84 ? -3.040 -8.948 -11.110 1.00 91.00 84 VAL A N 1
ATOM 654 C CA . VAL A 1 84 ? -2.734 -9.898 -10.025 1.00 91.00 84 VAL A CA 1
ATOM 655 C C . VAL A 1 84 ? -3.843 -9.903 -8.970 1.00 91.00 84 VAL A C 1
ATOM 657 O O . VAL A 1 84 ? -4.274 -10.969 -8.539 1.00 91.00 84 VAL A O 1
ATOM 660 N N . LEU A 1 85 ? -4.326 -8.726 -8.559 1.00 91.00 85 LEU A N 1
ATOM 661 C CA . LEU A 1 85 ? -5.401 -8.602 -7.572 1.00 91.00 85 LEU A CA 1
ATOM 662 C C . LEU A 1 85 ? -6.728 -9.189 -8.071 1.00 91.00 85 LEU A C 1
ATOM 664 O O . LEU A 1 85 ? -7.441 -9.783 -7.271 1.00 91.00 85 LEU A O 1
ATOM 668 N N . ASP A 1 86 ? -7.031 -9.085 -9.365 1.00 92.31 86 ASP A N 1
ATOM 669 C CA . ASP A 1 86 ? -8.246 -9.637 -9.979 1.00 92.31 86 ASP A CA 1
ATOM 670 C C . ASP A 1 86 ? -8.282 -11.173 -9.940 1.00 92.31 86 ASP A C 1
ATOM 672 O O . ASP A 1 86 ? -9.356 -11.767 -9.971 1.00 92.31 86 ASP A O 1
ATOM 676 N N . GLN A 1 87 ? -7.118 -11.825 -9.843 1.00 93.00 87 GLN A N 1
ATOM 677 C CA . GLN A 1 87 ? -7.009 -13.277 -9.649 1.00 93.00 87 GLN A CA 1
ATOM 678 C C . GLN A 1 87 ? -7.041 -13.689 -8.168 1.00 93.00 87 GLN A C 1
ATOM 680 O O . GLN A 1 87 ? -7.013 -14.877 -7.852 1.00 93.00 87 GLN A O 1
ATOM 685 N N . CYS A 1 88 ? -7.072 -12.728 -7.241 1.00 89.25 88 CYS A N 1
ATOM 686 C CA . CYS A 1 88 ? -7.073 -12.989 -5.808 1.00 89.25 88 CYS A CA 1
ATOM 687 C C . CYS A 1 88 ? -8.487 -12.839 -5.230 1.00 89.25 88 CYS A C 1
ATOM 689 O O . CYS A 1 88 ? -9.006 -11.734 -5.115 1.00 89.25 88 CYS A O 1
ATOM 691 N N . ASP A 1 89 ? -9.064 -13.920 -4.699 1.00 88.38 89 ASP A N 1
ATOM 692 C CA . ASP A 1 89 ? -10.376 -13.874 -4.017 1.00 88.38 89 ASP A CA 1
ATOM 693 C C . ASP A 1 89 ? -10.360 -13.136 -2.663 1.00 88.38 89 ASP A C 1
ATOM 695 O O . ASP A 1 89 ? -11.362 -13.059 -1.947 1.00 88.38 89 ASP A O 1
ATOM 699 N N . ARG A 1 90 ? -9.191 -12.649 -2.242 1.00 85.12 90 ARG A N 1
ATOM 700 C CA . ARG A 1 90 ? -8.964 -12.016 -0.943 1.00 85.12 90 ARG A CA 1
ATOM 701 C C . ARG A 1 90 ? -7.925 -10.899 -1.061 1.00 85.12 90 ARG A C 1
ATOM 703 O O . ARG A 1 90 ? -7.061 -10.970 -1.932 1.00 85.12 90 ARG A O 1
ATOM 710 N N . PRO A 1 91 ? -7.944 -9.903 -0.158 1.00 85.56 91 PRO A N 1
ATOM 711 C CA . PRO A 1 91 ? -6.918 -8.869 -0.128 1.00 85.56 91 PRO A CA 1
ATOM 712 C C . PRO A 1 91 ? -5.518 -9.459 0.041 1.00 85.56 91 PRO A C 1
ATOM 714 O O . PRO A 1 91 ? -5.316 -10.382 0.836 1.00 85.56 91 PRO A O 1
ATOM 717 N N . LEU A 1 92 ? -4.546 -8.872 -0.654 1.00 87.94 92 LEU A N 1
ATOM 718 C CA . LEU A 1 92 ? -3.143 -9.210 -0.474 1.00 87.94 92 LEU A CA 1
ATOM 719 C C . LEU A 1 92 ? -2.565 -8.450 0.715 1.00 87.94 92 LEU A C 1
ATOM 721 O O . LEU A 1 92 ? -2.661 -7.224 0.812 1.00 87.94 92 LEU A O 1
ATOM 725 N N . LEU A 1 93 ? -1.942 -9.195 1.623 1.00 85.94 93 LEU A N 1
ATOM 726 C CA . LEU A 1 93 ? -1.108 -8.606 2.651 1.00 85.94 93 LEU A CA 1
ATOM 727 C C . LEU A 1 93 ? 0.277 -8.355 2.059 1.00 85.94 93 LEU A C 1
ATOM 729 O O . LEU A 1 93 ? 0.975 -9.296 1.695 1.00 85.94 93 LEU A O 1
ATOM 733 N N . CYS A 1 94 ? 0.670 -7.089 1.985 1.00 82.69 94 CYS A N 1
ATOM 734 C CA . CYS A 1 94 ? 1.918 -6.695 1.348 1.00 82.69 94 CYS A CA 1
ATOM 735 C C . CYS A 1 94 ? 2.765 -5.824 2.273 1.00 82.69 94 CYS A C 1
ATOM 737 O O . CYS A 1 94 ? 2.254 -4.992 3.026 1.00 82.69 94 CYS A O 1
ATOM 739 N N . THR A 1 95 ? 4.077 -5.964 2.137 1.00 77.75 95 THR A N 1
ATOM 740 C CA . THR A 1 95 ? 5.069 -4.996 2.603 1.00 77.75 95 THR A CA 1
ATOM 741 C C . THR A 1 95 ? 5.845 -4.487 1.401 1.00 77.75 95 THR A C 1
ATOM 743 O O . THR A 1 95 ? 5.942 -5.175 0.387 1.00 77.75 95 THR A O 1
ATOM 746 N N . SER A 1 96 ? 6.400 -3.284 1.495 1.00 76.25 96 SER A N 1
ATOM 747 C CA . SER A 1 96 ? 7.304 -2.797 0.458 1.00 76.25 96 SER A CA 1
ATOM 748 C C . SER A 1 96 ? 8.533 -3.708 0.364 1.00 76.25 96 SER A C 1
ATOM 750 O O . SER A 1 96 ? 9.181 -3.966 1.380 1.00 76.25 96 SER A O 1
ATOM 752 N N . ALA A 1 97 ? 8.854 -4.176 -0.841 1.00 75.31 97 ALA A N 1
ATOM 753 C CA . ALA A 1 97 ? 10.097 -4.883 -1.125 1.00 75.31 97 ALA A CA 1
ATOM 754 C C . ALA A 1 97 ? 11.190 -3.840 -1.394 1.00 75.31 97 ALA A C 1
ATOM 756 O O . ALA A 1 97 ? 11.321 -3.336 -2.506 1.00 75.31 97 ALA A O 1
ATOM 757 N N . HIS A 1 98 ? 11.897 -3.437 -0.341 1.00 69.94 98 HIS A N 1
ATOM 758 C CA . HIS A 1 98 ? 13.016 -2.504 -0.445 1.00 69.94 98 HIS A CA 1
ATOM 759 C C . HIS A 1 98 ? 14.329 -3.281 -0.492 1.00 69.94 98 HIS A C 1
ATOM 761 O O . HIS A 1 98 ? 14.584 -4.113 0.381 1.00 69.94 98 HIS A O 1
ATOM 767 N N . VAL A 1 99 ? 15.183 -2.955 -1.459 1.00 62.12 99 VAL A N 1
ATOM 768 C CA . VAL A 1 99 ? 16.595 -3.338 -1.440 1.00 62.12 99 VAL A CA 1
ATOM 769 C C . VAL A 1 99 ? 17.361 -2.097 -1.006 1.00 62.12 99 VAL A C 1
ATOM 771 O O . VAL A 1 99 ? 17.493 -1.146 -1.764 1.00 62.12 99 VAL A O 1
ATOM 774 N N . SER A 1 100 ? 17.776 -2.055 0.261 1.00 53.88 100 SER A N 1
ATOM 775 C CA . SER A 1 100 ? 18.726 -1.044 0.719 1.00 53.88 100 SER A CA 1
ATOM 776 C C . SER A 1 100 ? 20.077 -1.385 0.105 1.00 53.88 100 SER A C 1
ATOM 778 O O . SER A 1 100 ? 20.676 -2.393 0.485 1.00 53.88 100 SER A O 1
ATOM 780 N N . VAL A 1 101 ? 20.529 -0.590 -0.857 1.00 49.69 101 VAL A N 1
ATOM 781 C CA . VAL A 1 101 ? 21.947 -0.566 -1.217 1.00 49.69 101 VAL A CA 1
ATOM 782 C C . VAL A 1 101 ? 22.669 0.127 -0.062 1.00 49.69 101 VAL A C 1
ATOM 784 O O . VAL A 1 101 ? 22.132 1.074 0.507 1.00 49.69 101 VAL A O 1
ATOM 787 N N . ASP A 1 102 ? 23.852 -0.346 0.322 1.00 49.28 102 ASP A N 1
ATOM 788 C CA . ASP A 1 102 ? 24.638 0.174 1.4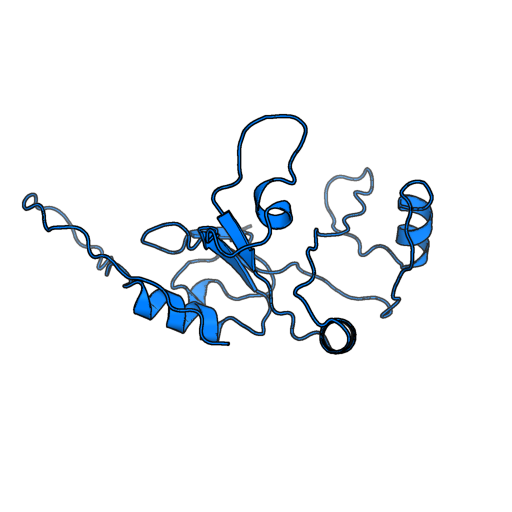56 1.00 49.28 102 ASP A CA 1
ATOM 789 C C . ASP A 1 102 ? 25.156 1.621 1.253 1.00 49.28 102 ASP A C 1
ATOM 791 O O . ASP A 1 102 ? 26.095 2.054 1.917 1.00 49.28 102 ASP A O 1
ATOM 795 N N . GLN A 1 103 ? 24.558 2.382 0.333 1.00 39.88 103 GLN A N 1
ATOM 796 C CA . GLN A 1 103 ? 24.836 3.790 0.096 1.00 39.88 103 GLN A CA 1
ATOM 797 C C . GLN A 1 103 ? 23.651 4.628 0.574 1.00 39.88 103 GLN A C 1
ATOM 799 O O . GLN A 1 103 ? 22.493 4.401 0.223 1.00 39.88 103 GLN A O 1
ATOM 804 N N . GLU A 1 104 ? 23.972 5.572 1.450 1.00 39.78 104 GLU A N 1
ATOM 805 C CA . GLU A 1 104 ? 23.055 6.559 1.996 1.00 39.78 104 GLU A CA 1
ATOM 806 C C . GLU A 1 104 ? 22.386 7.329 0.857 1.00 39.78 104 GLU A C 1
ATOM 808 O O . GLU A 1 104 ? 23.031 8.106 0.163 1.00 39.78 104 GLU A O 1
ATOM 813 N N . GLY A 1 105 ? 21.080 7.122 0.696 1.00 45.44 105 GLY A N 1
ATOM 814 C CA . GLY A 1 105 ? 20.268 7.908 -0.224 1.00 45.44 105 GLY A CA 1
ATOM 815 C C . GLY A 1 105 ? 20.394 7.457 -1.671 1.00 45.44 105 GLY A C 1
ATOM 816 O O . GLY A 1 105 ? 21.138 8.027 -2.447 1.00 45.44 105 GLY A O 1
ATOM 817 N N . ASP A 1 106 ? 19.625 6.442 -2.043 1.00 41.53 106 ASP A N 1
ATOM 818 C CA . ASP A 1 106 ? 18.546 6.605 -3.015 1.00 41.53 106 ASP A CA 1
ATOM 819 C C . ASP A 1 106 ? 17.797 5.276 -3.135 1.00 41.53 106 ASP A C 1
ATOM 821 O O . ASP A 1 106 ? 18.368 4.187 -3.070 1.00 41.53 106 ASP A O 1
ATOM 825 N N . PHE A 1 107 ? 16.469 5.353 -3.208 1.00 48.50 107 PHE A N 1
ATOM 826 C CA . PHE A 1 107 ? 15.614 4.181 -3.366 1.00 48.50 107 PHE A CA 1
ATOM 827 C C . PHE A 1 107 ? 15.735 3.676 -4.806 1.00 48.50 107 PHE A C 1
ATOM 829 O O . PHE A 1 107 ? 14.855 3.931 -5.626 1.00 48.50 107 PHE A O 1
ATOM 836 N N . GLU A 1 108 ? 16.824 2.982 -5.126 1.00 52.00 108 GLU A N 1
ATOM 837 C CA . GLU A 1 108 ? 16.954 2.339 -6.426 1.00 52.00 108 GLU A CA 1
ATOM 838 C C . GLU A 1 108 ? 15.982 1.166 -6.540 1.00 52.00 108 GLU A C 1
ATOM 840 O O . GLU A 1 108 ? 15.822 0.331 -5.643 1.00 52.00 108 GLU A O 1
ATOM 845 N N . PHE A 1 109 ? 15.275 1.164 -7.665 1.00 59.66 109 PHE A N 1
ATOM 846 C CA . PHE A 1 109 ? 14.308 0.152 -8.050 1.00 59.66 109 PHE A CA 1
ATOM 847 C C . PHE A 1 109 ? 15.061 -1.146 -8.285 1.00 59.66 109 PHE A C 1
ATOM 849 O O . PHE A 1 109 ? 15.850 -1.213 -9.228 1.00 59.66 109 PHE A O 1
ATOM 856 N N . PRO A 1 110 ? 14.859 -2.174 -7.452 1.00 61.88 110 PRO A N 1
ATOM 857 C CA . PRO A 1 110 ? 15.564 -3.410 -7.676 1.00 61.88 110 PRO A CA 1
ATOM 858 C C . PRO A 1 110 ? 14.973 -4.043 -8.936 1.00 61.88 110 PRO A C 1
ATOM 860 O O . PRO A 1 110 ? 13.777 -4.335 -8.998 1.00 61.88 110 PRO A O 1
ATOM 863 N N . ASP A 1 111 ? 15.824 -4.211 -9.945 1.00 76.31 111 ASP A N 1
ATOM 864 C CA . ASP A 1 111 ? 15.575 -5.104 -11.072 1.00 76.31 111 ASP A CA 1
ATOM 865 C C . ASP A 1 111 ? 15.033 -6.444 -10.535 1.00 76.31 111 ASP A C 1
ATOM 867 O O . ASP A 1 111 ? 15.405 -6.885 -9.439 1.00 76.31 111 ASP A O 1
ATOM 871 N N . ALA A 1 112 ? 14.143 -7.096 -11.282 1.00 83.12 112 ALA A N 1
ATOM 872 C CA . ALA A 1 112 ? 13.620 -8.405 -10.915 1.00 83.12 112 ALA A CA 1
ATOM 873 C C . ALA A 1 112 ? 14.745 -9.405 -10.585 1.00 83.12 112 ALA A C 1
ATOM 875 O O . ALA A 1 112 ? 14.612 -10.165 -9.625 1.00 83.12 112 ALA A O 1
ATOM 876 N N . ALA A 1 113 ? 15.871 -9.357 -11.304 1.00 83.44 113 ALA A N 1
ATOM 877 C CA . ALA A 1 113 ? 17.066 -10.145 -11.014 1.00 83.44 113 ALA A CA 1
ATOM 878 C C . ALA A 1 113 ? 17.648 -9.837 -9.626 1.00 83.44 113 ALA A C 1
ATOM 880 O O . ALA A 1 113 ? 17.893 -10.749 -8.840 1.00 83.44 113 ALA A O 1
ATOM 881 N N . VAL A 1 114 ? 17.772 -8.555 -9.274 1.00 82.38 114 VAL A N 1
ATOM 882 C CA . VAL A 1 114 ? 18.267 -8.117 -7.958 1.00 82.38 114 VAL A CA 1
ATOM 883 C C . VAL A 1 114 ? 17.326 -8.560 -6.835 1.00 82.38 114 VAL A C 1
ATOM 885 O O . VAL A 1 114 ? 17.787 -8.977 -5.771 1.00 82.38 114 VAL A O 1
ATOM 888 N N . LEU A 1 115 ? 16.006 -8.506 -7.051 1.00 81.88 115 LEU A N 1
ATOM 889 C CA . LEU A 1 115 ? 15.028 -9.037 -6.096 1.00 81.88 115 LEU A CA 1
ATOM 890 C C . LEU A 1 115 ? 15.178 -10.549 -5.918 1.00 81.88 115 LEU A C 1
ATOM 892 O O . LEU A 1 115 ? 15.184 -11.020 -4.781 1.00 81.88 115 LEU A O 1
ATOM 896 N N . MET A 1 116 ? 15.307 -11.306 -7.009 1.00 84.94 116 MET A N 1
ATOM 897 C CA . MET A 1 116 ? 15.498 -12.756 -6.932 1.00 84.94 116 MET A CA 1
ATOM 898 C C . MET A 1 116 ? 16.743 -13.103 -6.122 1.00 84.94 116 MET A C 1
ATOM 900 O O . MET A 1 116 ? 16.639 -13.886 -5.184 1.00 84.94 116 MET A O 1
ATOM 904 N N . ASP A 1 117 ? 17.876 -12.460 -6.401 1.00 85.50 117 ASP A N 1
ATOM 905 C CA . ASP A 1 117 ? 19.126 -12.708 -5.680 1.00 85.50 117 ASP A CA 1
ATOM 906 C C . ASP A 1 117 ? 19.019 -12.319 -4.200 1.00 85.50 117 ASP A C 1
ATOM 908 O O . ASP A 1 117 ? 19.422 -13.074 -3.313 1.00 85.50 117 ASP A O 1
ATOM 912 N N . ARG A 1 118 ? 18.424 -11.157 -3.902 1.00 82.38 118 ARG A N 1
ATOM 913 C CA . ARG A 1 118 ? 18.293 -10.650 -2.528 1.00 82.38 118 ARG A CA 1
ATOM 914 C C . ARG A 1 118 ? 17.377 -11.505 -1.657 1.00 82.38 118 ARG A C 1
ATOM 916 O O . ARG A 1 118 ? 17.573 -11.548 -0.442 1.00 82.38 118 ARG A O 1
ATOM 923 N N . TYR A 1 119 ? 16.355 -12.110 -2.250 1.00 83.06 119 TYR A N 1
ATOM 924 C CA . TYR A 1 119 ? 15.338 -12.886 -1.543 1.00 83.06 119 TYR A CA 1
ATOM 925 C C . TYR A 1 119 ? 15.439 -14.396 -1.816 1.00 83.06 119 TYR A C 1
ATOM 927 O O . TYR A 1 119 ? 14.558 -15.141 -1.383 1.00 83.06 119 TYR A O 1
ATOM 935 N N . ALA A 1 120 ? 16.508 -14.860 -2.474 1.00 81.56 120 ALA A N 1
ATOM 936 C CA . ALA A 1 120 ? 16.717 -16.263 -2.840 1.00 81.56 120 ALA A CA 1
ATOM 937 C C . ALA A 1 120 ? 16.647 -17.218 -1.635 1.00 81.56 120 ALA A C 1
ATOM 939 O O . ALA A 1 120 ? 16.153 -18.338 -1.747 1.00 81.56 120 ALA A O 1
ATOM 940 N N . ASP A 1 121 ? 17.091 -16.769 -0.460 1.00 83.75 121 ASP A N 1
ATOM 941 C CA . ASP A 1 121 ? 17.086 -17.536 0.788 1.00 83.75 121 ASP A CA 1
ATOM 942 C C . ASP A 1 121 ? 15.763 -17.438 1.577 1.00 83.75 121 ASP A C 1
ATOM 944 O O . ASP A 1 121 ? 15.608 -18.085 2.615 1.00 83.75 121 ASP A O 1
ATOM 948 N N . ARG A 1 122 ? 14.785 -16.651 1.103 1.00 81.62 122 ARG A N 1
ATOM 949 C CA . ARG A 1 122 ? 13.567 -16.284 1.852 1.00 81.62 122 ARG A CA 1
ATOM 950 C C . ARG A 1 122 ? 12.281 -16.972 1.401 1.00 81.62 122 ARG A C 1
ATOM 952 O O . ARG A 1 122 ? 11.206 -16.451 1.686 1.00 81.62 122 ARG A O 1
ATOM 959 N N . GLN A 1 123 ? 12.370 -18.131 0.747 1.00 83.81 123 GLN A N 1
ATOM 960 C CA . GLN A 1 123 ? 11.198 -18.837 0.197 1.00 83.81 123 GLN A CA 1
ATOM 961 C C . GLN A 1 123 ? 10.394 -17.946 -0.765 1.00 83.81 123 GLN A C 1
ATOM 963 O O . GLN A 1 123 ? 9.177 -17.820 -0.660 1.00 83.81 123 GLN A O 1
ATOM 968 N N . LEU A 1 124 ? 11.093 -17.273 -1.678 1.00 85.06 124 LEU A N 1
ATOM 969 C CA . LEU A 1 124 ? 10.453 -16.487 -2.722 1.00 85.06 124 LEU A CA 1
ATOM 970 C C . LEU A 1 124 ? 9.845 -17.426 -3.771 1.00 85.06 124 LEU A C 1
ATOM 972 O O . LEU A 1 124 ? 10.579 -18.100 -4.487 1.00 85.06 124 LEU A O 1
ATOM 976 N N . ASP A 1 125 ? 8.516 -17.456 -3.870 1.00 88.75 125 ASP A N 1
ATOM 977 C CA . ASP A 1 125 ? 7.827 -18.312 -4.844 1.00 88.75 125 ASP A CA 1
ATOM 978 C C . ASP A 1 125 ? 7.962 -17.787 -6.281 1.00 88.75 125 ASP A C 1
ATOM 980 O O . ASP A 1 125 ? 8.156 -18.561 -7.217 1.00 88.75 125 ASP A O 1
ATOM 984 N N . PHE A 1 126 ? 7.835 -16.469 -6.474 1.00 88.31 126 PHE A N 1
ATOM 985 C CA . PHE A 1 126 ? 7.937 -15.834 -7.788 1.00 88.31 126 PHE A CA 1
ATOM 986 C C . PHE A 1 126 ? 8.235 -14.332 -7.697 1.00 88.31 126 PHE A C 1
ATOM 988 O O . PHE A 1 126 ? 7.986 -13.682 -6.680 1.00 88.31 126 PHE A O 1
ATOM 995 N N . VAL A 1 127 ? 8.711 -13.774 -8.812 1.00 87.94 127 VAL A N 1
ATOM 996 C CA . VAL A 1 127 ? 8.859 -12.333 -9.051 1.00 87.94 127 VAL A CA 1
ATOM 997 C C . VAL A 1 127 ? 8.113 -11.978 -10.331 1.00 87.94 127 VAL A C 1
ATOM 999 O O . VAL A 1 127 ? 8.170 -12.716 -11.312 1.00 87.94 127 VAL A O 1
ATOM 1002 N N . VAL A 1 128 ? 7.400 -10.853 -10.317 1.00 87.44 128 VAL A N 1
ATOM 1003 C CA . VAL A 1 128 ? 6.744 -10.308 -11.511 1.00 87.44 128 VAL A CA 1
ATOM 1004 C C . VAL A 1 128 ? 7.573 -9.140 -12.016 1.00 87.44 128 VAL A C 1
ATOM 1006 O O . VAL A 1 128 ? 7.617 -8.094 -11.369 1.00 87.44 128 VAL A O 1
ATOM 1009 N N . ASP A 1 129 ? 8.214 -9.325 -13.165 1.00 88.06 129 ASP A N 1
ATOM 1010 C CA . ASP A 1 129 ? 8.952 -8.265 -13.842 1.00 88.06 129 ASP A CA 1
ATOM 1011 C C . ASP A 1 129 ? 8.000 -7.403 -14.687 1.00 88.06 129 ASP A C 1
ATOM 1013 O O . ASP A 1 129 ? 7.273 -7.895 -15.551 1.00 88.06 129 ASP A O 1
ATOM 1017 N N . ALA A 1 130 ? 7.989 -6.104 -14.396 1.00 83.44 130 ALA A N 1
ATOM 1018 C CA . ALA A 1 130 ? 7.195 -5.084 -15.076 1.00 83.44 130 ALA A CA 1
ATOM 1019 C C . ALA A 1 130 ? 8.066 -4.116 -15.900 1.00 83.44 130 ALA A C 1
ATOM 1021 O O . ALA A 1 130 ? 7.566 -3.085 -16.361 1.00 83.44 130 ALA A O 1
ATOM 1022 N N . GLY A 1 131 ? 9.357 -4.422 -16.045 1.00 81.38 131 GLY A N 1
ATOM 1023 C CA . GLY A 1 131 ? 10.378 -3.514 -16.541 1.00 81.38 131 GLY A CA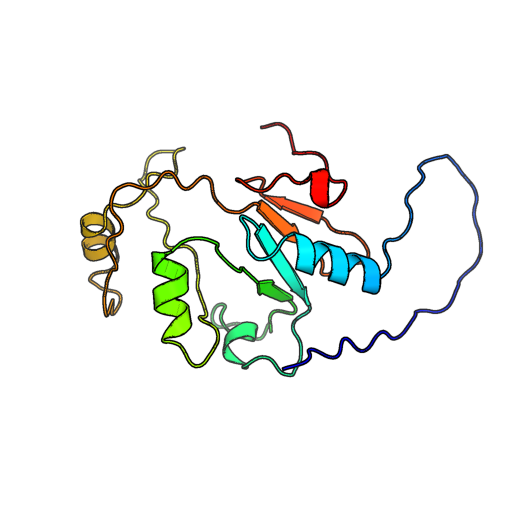 1
ATOM 1024 C C . GLY A 1 131 ? 10.744 -2.411 -15.536 1.00 81.38 131 GLY A C 1
ATOM 1025 O O . GLY A 1 131 ? 10.198 -2.345 -14.429 1.00 81.38 131 GLY A O 1
ATOM 1026 N N . PRO A 1 132 ? 11.661 -1.505 -15.918 1.00 74.19 132 PRO A N 1
ATOM 1027 C CA . PRO A 1 132 ? 12.097 -0.404 -15.064 1.00 74.19 132 PRO A CA 1
ATOM 1028 C C . PRO A 1 132 ? 10.939 0.537 -14.708 1.00 74.19 132 PRO A C 1
ATOM 1030 O O . PRO A 1 132 ? 10.248 1.048 -15.592 1.00 74.19 132 PRO A O 1
ATOM 1033 N N . GLN A 1 133 ? 10.739 0.813 -13.415 1.00 66.94 133 GLN A N 1
ATOM 1034 C CA . GLN A 1 133 ? 9.692 1.724 -12.946 1.00 66.94 133 GLN A CA 1
ATOM 1035 C C . GLN A 1 133 ? 10.228 2.756 -11.967 1.00 66.94 133 GLN A C 1
ATOM 1037 O O . GLN A 1 133 ? 10.752 2.400 -10.923 1.00 66.94 133 GLN A O 1
ATOM 1042 N N . LEU A 1 134 ? 9.979 4.036 -12.247 1.00 64.12 134 LEU A N 1
ATOM 1043 C CA . LEU A 1 134 ? 10.139 5.099 -11.259 1.00 64.12 134 LEU A CA 1
ATOM 1044 C C . LEU A 1 134 ? 9.007 4.996 -10.224 1.00 64.12 134 LEU A C 1
ATOM 1046 O O . LEU A 1 134 ? 7.848 5.318 -10.494 1.00 64.12 134 LEU A O 1
ATOM 1050 N N . SER A 1 135 ? 9.337 4.538 -9.026 1.00 66.81 135 SER A N 1
ATOM 1051 C CA . SER A 1 135 ? 8.450 4.500 -7.864 1.00 66.81 135 SER A CA 1
ATOM 1052 C C . SER A 1 135 ? 8.912 5.489 -6.794 1.00 66.81 135 SER A C 1
ATOM 1054 O O . SER A 1 135 ? 9.356 5.104 -5.712 1.00 66.81 135 SER A O 1
ATOM 1056 N N . GLU A 1 136 ? 8.674 6.775 -7.035 1.00 71.94 136 GLU A N 1
ATOM 1057 C CA . GLU A 1 136 ? 8.340 7.681 -5.936 1.00 71.94 136 GLU A CA 1
ATOM 1058 C C . GLU A 1 136 ? 7.185 7.015 -5.163 1.00 71.94 136 GLU A C 1
ATOM 1060 O O . GLU A 1 136 ? 6.125 6.727 -5.729 1.00 71.94 136 GLU A O 1
ATOM 1065 N N . GLY A 1 137 ? 7.419 6.605 -3.915 1.00 81.25 137 GLY A N 1
ATOM 1066 C CA . GLY A 1 137 ? 6.466 5.789 -3.161 1.00 81.25 137 GLY A CA 1
ATOM 1067 C C . GLY A 1 137 ? 5.076 6.433 -3.033 1.00 81.25 137 GLY A C 1
ATOM 1068 O O . GLY A 1 137 ? 4.841 7.583 -3.397 1.00 81.25 137 GLY A O 1
ATOM 1069 N N . SER A 1 138 ? 4.112 5.702 -2.471 1.00 88.56 138 SER A N 1
ATOM 1070 C CA . SER A 1 138 ? 2.808 6.296 -2.155 1.00 88.56 138 SER A CA 1
ATOM 1071 C C . SER A 1 138 ? 2.908 7.336 -1.036 1.00 88.56 138 SER A C 1
ATOM 1073 O O . SER A 1 138 ? 3.695 7.177 -0.095 1.00 88.56 138 SER A O 1
ATOM 1075 N N . THR A 1 139 ? 2.050 8.348 -1.091 1.00 92.19 139 THR A N 1
ATOM 1076 C CA . THR A 1 139 ? 1.829 9.252 0.041 1.00 92.19 139 THR A CA 1
ATOM 1077 C C . THR A 1 139 ? 1.096 8.497 1.139 1.00 92.19 139 THR A C 1
ATOM 1079 O O . THR A 1 139 ? 0.081 7.844 0.880 1.00 92.19 139 THR A O 1
ATOM 1082 N N . ILE A 1 140 ? 1.628 8.535 2.357 1.00 93.19 140 ILE A N 1
ATOM 1083 C CA . ILE A 1 140 ? 1.071 7.817 3.504 1.00 93.19 140 ILE A CA 1
ATOM 1084 C C . ILE A 1 140 ? 0.352 8.816 4.402 1.00 93.19 140 ILE A C 1
ATOM 1086 O O . ILE A 1 140 ? 0.985 9.727 4.933 1.00 93.19 140 ILE A O 1
ATOM 1090 N N . ILE A 1 141 ? -0.950 8.609 4.593 1.00 93.25 141 ILE A N 1
ATOM 1091 C CA . ILE A 1 141 ? -1.797 9.428 5.464 1.00 93.25 141 ILE A CA 1
ATOM 1092 C C . ILE A 1 141 ? -2.314 8.560 6.610 1.00 93.25 141 ILE A C 1
ATOM 1094 O O . ILE A 1 141 ? -2.935 7.521 6.377 1.00 93.25 141 ILE A O 1
ATOM 1098 N N . ASP A 1 142 ? -2.077 8.982 7.847 1.00 92.12 142 ASP A N 1
ATOM 1099 C CA . ASP A 1 142 ? -2.693 8.391 9.028 1.00 92.12 142 ASP A CA 1
ATOM 1100 C C . ASP A 1 142 ? -4.069 9.008 9.266 1.00 92.12 142 ASP A C 1
ATOM 1102 O O . ASP A 1 142 ? -4.195 10.208 9.474 1.00 92.12 142 ASP A O 1
ATOM 1106 N N . MET A 1 143 ? -5.111 8.180 9.214 1.00 90.75 143 MET A N 1
ATOM 1107 C CA . MET A 1 143 ? -6.502 8.567 9.457 1.00 90.75 143 MET A CA 1
ATOM 1108 C C . MET A 1 143 ? -7.078 7.817 10.669 1.00 90.75 143 MET A C 1
ATOM 1110 O O . MET A 1 143 ? -8.283 7.582 10.764 1.00 90.75 143 MET A O 1
ATOM 1114 N N . THR A 1 144 ? -6.225 7.372 11.595 1.00 87.88 144 THR A N 1
ATOM 1115 C CA . THR A 1 144 ? -6.653 6.720 12.839 1.00 87.88 144 THR A CA 1
ATOM 1116 C C . THR A 1 144 ? -7.150 7.711 13.891 1.00 87.88 144 THR A C 1
ATOM 1118 O O . THR A 1 144 ? -7.822 7.288 14.835 1.00 87.88 144 THR A O 1
ATOM 1121 N N . GLY A 1 145 ? -6.807 8.995 13.763 1.00 84.94 145 GLY A N 1
ATOM 1122 C CA . GLY A 1 145 ? -7.221 10.084 14.648 1.00 84.94 145 GLY A CA 1
ATOM 1123 C C . GLY A 1 145 ? -8.545 10.740 14.247 1.00 84.94 145 GLY A C 1
ATOM 1124 O O . GLY A 1 145 ? -9.301 10.211 13.436 1.00 84.94 145 GLY A O 1
ATOM 1125 N N . GLU A 1 146 ? -8.823 11.896 14.850 1.00 81.38 146 GLU A N 1
ATOM 1126 C CA . GLU A 1 146 ? -9.928 12.776 14.434 1.00 81.38 146 GLU A CA 1
ATOM 1127 C C . GLU A 1 146 ? -9.580 13.557 13.159 1.00 81.38 146 GLU A C 1
ATOM 1129 O O . GLU A 1 146 ? -10.464 13.883 12.372 1.00 81.38 146 GLU A O 1
ATOM 1134 N N . GLU A 1 147 ? -8.288 13.796 12.922 1.00 84.69 147 GLU A N 1
ATOM 1135 C CA . GLU A 1 147 ? -7.780 14.517 11.756 1.00 84.69 147 GLU A CA 1
ATOM 1136 C C . GLU A 1 147 ? -6.716 13.689 11.018 1.00 84.69 147 GLU A C 1
ATOM 1138 O O . GLU A 1 147 ? -5.972 12.941 11.665 1.00 84.69 147 GLU A O 1
ATOM 1143 N N . PRO A 1 148 ? -6.636 13.788 9.675 1.00 90.38 148 PRO A N 1
ATOM 1144 C CA . PRO A 1 148 ? -5.590 13.138 8.894 1.00 90.38 148 PRO A CA 1
ATOM 1145 C C . PRO A 1 148 ? -4.205 13.706 9.219 1.00 90.38 148 PRO A C 1
ATOM 1147 O O . PRO A 1 148 ? -4.043 14.917 9.336 1.00 90.38 148 PRO A O 1
ATOM 1150 N N . VAL A 1 149 ? -3.189 12.847 9.281 1.00 91.31 149 VAL A N 1
ATOM 1151 C CA . VAL A 1 149 ? -1.789 13.241 9.494 1.00 91.31 149 VAL A CA 1
ATOM 1152 C C . VAL A 1 149 ? -0.926 12.713 8.355 1.00 91.31 149 VAL A C 1
ATOM 1154 O O . VAL A 1 149 ? -0.987 11.533 8.012 1.00 91.31 149 VAL A O 1
ATOM 1157 N N . LEU A 1 150 ? -0.097 13.574 7.766 1.00 92.25 150 LEU A N 1
ATOM 1158 C CA . LEU A 1 150 ? 0.869 13.169 6.748 1.00 92.25 150 LEU A CA 1
ATOM 1159 C C . LEU A 1 150 ? 2.027 12.422 7.421 1.00 92.25 150 LEU A C 1
ATOM 1161 O O . LEU A 1 150 ? 2.740 12.987 8.243 1.00 92.25 150 LEU A O 1
ATOM 1165 N N . VAL A 1 151 ? 2.212 11.150 7.068 1.00 91.56 151 VAL A N 1
ATOM 1166 C CA . VAL A 1 151 ? 3.313 10.308 7.571 1.00 91.56 151 VAL A CA 1
ATOM 1167 C C . VAL A 1 151 ? 4.498 10.327 6.613 1.00 91.56 151 VAL A C 1
ATOM 1169 O O . VAL A 1 151 ? 5.647 10.310 7.042 1.00 91.56 151 VAL A O 1
ATOM 1172 N N . ARG A 1 152 ? 4.223 10.326 5.306 1.00 89.56 152 ARG A N 1
ATOM 1173 C CA . ARG A 1 152 ? 5.244 10.351 4.256 1.00 89.56 152 ARG A CA 1
ATOM 1174 C C . ARG A 1 152 ? 4.688 10.999 2.998 1.00 89.56 152 ARG A C 1
ATOM 1176 O O . ARG A 1 152 ? 3.639 10.566 2.520 1.00 89.56 152 ARG A O 1
ATOM 1183 N N . THR A 1 153 ? 5.426 11.943 2.425 1.00 89.75 153 THR A N 1
ATOM 1184 C CA . THR A 1 153 ? 5.152 12.489 1.089 1.00 89.75 153 THR A CA 1
ATOM 1185 C C . THR A 1 153 ? 5.632 11.519 0.010 1.00 89.75 153 THR A C 1
ATOM 1187 O O . THR A 1 153 ? 6.718 10.952 0.102 1.00 89.75 153 THR A O 1
ATOM 1190 N N . GLY A 1 154 ? 4.805 11.306 -1.004 1.00 88.94 154 GLY A N 1
ATOM 1191 C CA . GLY A 1 154 ? 5.109 10.511 -2.188 1.00 88.94 154 GLY A CA 1
ATOM 1192 C C . GLY A 1 154 ? 4.357 11.074 -3.393 1.00 88.94 154 GLY A C 1
ATOM 1193 O O . GLY A 1 154 ? 4.065 12.266 -3.432 1.00 88.94 154 GLY A O 1
ATOM 1194 N N . ARG A 1 155 ? 3.964 10.227 -4.351 1.00 89.19 155 ARG A N 1
ATOM 1195 C CA . ARG A 1 155 ? 3.274 10.678 -5.583 1.00 89.19 155 ARG A CA 1
ATOM 1196 C C . ARG A 1 155 ? 1.875 11.263 -5.385 1.00 89.19 155 ARG A C 1
ATOM 1198 O O . ARG A 1 155 ? 1.308 11.815 -6.324 1.00 89.19 155 ARG A O 1
ATOM 1205 N N . GLY A 1 156 ? 1.256 11.051 -4.227 1.00 90.50 156 GLY A N 1
ATOM 1206 C CA . GLY A 1 156 ? -0.072 11.583 -3.932 1.00 90.50 156 GLY A CA 1
ATOM 1207 C C . GLY A 1 156 ? 0.009 12.982 -3.340 1.00 90.50 156 GLY A C 1
ATOM 1208 O O . GLY A 1 156 ? 0.685 13.172 -2.334 1.00 90.50 156 GLY A O 1
ATOM 1209 N N . ASP A 1 157 ? -0.716 13.941 -3.909 1.00 92.38 157 ASP A N 1
ATOM 1210 C CA . ASP A 1 157 ? -0.755 15.302 -3.374 1.00 92.38 157 ASP A CA 1
ATOM 1211 C C . ASP A 1 157 ? -1.458 15.336 -1.994 1.00 92.38 157 ASP A C 1
ATOM 1213 O O . ASP A 1 157 ? -2.660 15.040 -1.912 1.00 92.38 157 ASP A O 1
ATOM 1217 N N . PRO A 1 158 ? -0.747 15.674 -0.897 1.00 90.50 158 PRO A N 1
ATOM 1218 C CA . PRO A 1 158 ? -1.338 15.752 0.437 1.00 90.50 158 PRO A CA 1
ATOM 1219 C C . PRO A 1 158 ? -2.381 16.871 0.570 1.00 90.50 158 PRO A C 1
ATOM 1221 O O . PRO A 1 158 ? -3.228 16.795 1.468 1.00 90.50 158 PRO A O 1
ATOM 1224 N N . ALA A 1 159 ? -2.417 17.846 -0.349 1.00 89.19 159 ALA A N 1
ATOM 1225 C CA . ALA A 1 159 ? -3.419 18.909 -0.353 1.00 89.19 159 ALA A CA 1
ATOM 1226 C C . ALA A 1 159 ? -4.854 18.367 -0.480 1.00 89.19 159 ALA A C 1
ATOM 1228 O O . ALA A 1 159 ? -5.789 18.983 0.037 1.00 89.19 159 ALA A O 1
ATOM 1229 N N . MET A 1 160 ? -5.044 17.169 -1.057 1.00 86.56 160 MET A N 1
ATOM 1230 C CA . MET A 1 160 ? -6.335 16.459 -1.061 1.00 86.56 160 MET A CA 1
ATOM 1231 C C . MET A 1 160 ? -6.893 16.256 0.357 1.00 86.56 160 MET A C 1
ATOM 1233 O O . MET A 1 160 ? -8.105 16.289 0.561 1.00 86.56 160 MET A O 1
ATOM 1237 N N . PHE A 1 161 ? -6.016 16.083 1.345 1.00 87.44 161 PHE A N 1
ATOM 1238 C CA . PHE A 1 161 ? -6.366 15.932 2.757 1.00 87.44 161 PHE A CA 1
ATOM 1239 C C . PHE A 1 161 ? -6.271 17.250 3.534 1.00 87.44 161 PHE A C 1
ATOM 1241 O O . PHE A 1 161 ? -6.379 17.237 4.757 1.00 87.44 161 PHE A O 1
ATOM 1248 N N . ARG A 1 162 ? -6.115 18.387 2.837 1.00 86.38 162 ARG A N 1
ATOM 1249 C CA . ARG A 1 162 ? -5.852 19.718 3.414 1.00 86.38 162 ARG A CA 1
ATOM 1250 C C . ARG A 1 162 ? -4.563 19.755 4.240 1.00 86.38 162 ARG A C 1
ATOM 1252 O O . ARG A 1 162 ? -4.480 20.480 5.228 1.00 86.38 162 ARG A O 1
ATOM 1259 N N . LEU A 1 163 ? -3.582 18.951 3.841 1.00 84.75 163 LEU A N 1
ATOM 1260 C CA . LEU A 1 163 ? -2.268 18.880 4.462 1.00 84.75 163 LEU A CA 1
ATOM 1261 C C . LEU A 1 163 ? -1.239 19.514 3.532 1.00 84.75 163 LEU A C 1
ATOM 1263 O O . LEU A 1 163 ? -1.314 19.358 2.314 1.00 84.75 163 LEU A O 1
ATOM 1267 N N . GLU A 1 164 ? -0.275 20.216 4.110 1.00 78.94 164 GLU A N 1
ATOM 1268 C CA . GLU A 1 164 ? 0.865 20.736 3.363 1.00 78.94 164 GLU A CA 1
ATOM 1269 C C . GLU A 1 164 ? 1.909 19.629 3.194 1.00 78.94 164 GLU A C 1
ATOM 1271 O O . GLU A 1 164 ? 2.094 18.785 4.077 1.00 78.94 164 GLU A O 1
ATOM 1276 N N . ALA A 1 165 ? 2.591 19.615 2.049 1.00 68.94 165 ALA A N 1
ATOM 1277 C CA . ALA A 1 165 ? 3.768 18.777 1.895 1.00 68.94 165 ALA A CA 1
ATOM 1278 C C . ALA A 1 165 ? 4.841 19.272 2.870 1.00 68.94 165 ALA A C 1
ATOM 1280 O O . ALA A 1 165 ? 5.135 20.467 2.910 1.00 68.94 165 ALA A O 1
ATOM 1281 N N . VAL A 1 166 ? 5.428 18.366 3.656 1.00 57.59 166 VAL A N 1
ATOM 1282 C CA . VAL A 1 166 ? 6.614 18.716 4.444 1.00 57.59 166 VAL A CA 1
ATOM 1283 C C . VAL A 1 166 ? 7.721 19.071 3.442 1.00 57.59 166 VAL A C 1
ATOM 1285 O O . VAL A 1 166 ? 8.002 18.229 2.581 1.00 57.59 166 VAL A O 1
ATOM 1288 N N . PRO A 1 167 ? 8.295 20.290 3.478 1.00 48.53 167 PRO A N 1
ATOM 1289 C CA . PRO A 1 167 ? 9.420 20.627 2.616 1.00 48.53 167 PRO A CA 1
ATOM 1290 C C . PRO A 1 167 ? 10.579 19.670 2.916 1.00 48.53 167 PRO A C 1
ATOM 1292 O O . PRO A 1 167 ? 10.820 19.349 4.082 1.00 48.53 167 PRO A O 1
ATOM 1295 N N . ALA A 1 168 ? 11.203 19.172 1.847 1.00 46.25 168 ALA A N 1
ATOM 1296 C CA . ALA A 1 168 ? 12.309 18.219 1.898 1.00 46.25 168 ALA A CA 1
ATOM 1297 C C . ALA A 1 168 ? 13.531 18.782 2.638 1.00 46.25 168 ALA A C 1
ATOM 1299 O O . ALA A 1 168 ? 13.770 20.008 2.530 1.00 46.25 168 ALA A O 1
#

Radius of gyration: 19.27 Å; chains: 1; bounding box: 45×51×44 Å

InterPro domains:
  IPR006070 Threonylcarbamoyl-AMP synthase-like domain [PF01300] (28-154)
  IPR006070 Threonylcarbamoyl-AMP synthase-like domain [PS51163] (1-156)
  IPR017945 DHBP synthase RibB-like alpha/beta domain superfamily [SSF55821] (26-160)
  IPR052532 Threonylcarbamoyl-AMP synthase YciO [PTHR42828] (28-161)

Sequence (168 aa):
MEARLCCRSPERRRGGHHSNRHISCISSADLFRLARQALPGPFTLILRASKELPKQCIDLVSGKSKKRRSVGIRMPKHVITQAVLDQCDRPLLCTSAHVSVDQEGDFEFPDAAVLMDRYADRQLDFVVDAGPQLSEGSTIIDMTGEEPVLVRTGRGDPAMFRLEAVPA

Secondary structure (DSSP, 8-state):
--------PPPP---------------HHHHHHHHHHH-SSSEEEEEEPPTTS-HHHHH-STTSS---SEEEEE----HHHHHHHHT-SSPPP--------SSSS------HHHHHHHHTTTT-------------PPEEEE-SSSS-EEEE-SSS-GGGGT-PPPP-

Foldseek 3Di:
DDDDDDDDDDDDDDDDDDDDDPPDQQDPVNVVVLVVVCPQHLEKEKAFDDPPDDQCQQPPDDDDPHTHRIGIDYHYPDPVVVVVVVPDPDDDDDDDPFDDDPDDDDRADQAQVNSCVVCVVPPDPDDDGPDDDDDQHGFYWYPHDSAIDGPDDGPDQCVSSVDDDDDD

pLDDT: mean 71.98, std 21.44, range [20.12, 93.69]